Protein AF-A0A7K3PY73-F1 (afdb_monomer)

pLDDT: mean 91.97, std 6.83, range [54.25, 97.62]

Nearest PDB structures (foldseek):
  7lo7-assembly1_H  TM=3.923E-01  e=4.251E+00  Homo sapiens
  6yef-assembly1_h  TM=3.295E-01  e=6.385E+00  Staphylococcus aureus subsp. aureus NCTC 8325

Sequence (77 aa):
PWLPPGFDVVPQCAGGLDERLADAFAGCAGPALLIGMDTPQVTPDLLDVDFRDCDAYFGPAEDGGFWALGLARPEPA

Mean predicted aligned error: 3.66 Å

Solvent-accessible surface area (backbone atoms only — not comparable to full-atom values): 5142 Å² total; per-residue (Å²): 125,96,68,66,88,96,65,86,89,76,84,76,64,83,78,56,69,68,54,32,50,50,53,57,34,61,73,48,93,50,64,44,75,48,71,47,85,90,56,89,83,71,48,74,79,78,66,73,76,72,58,89,89,40,65,65,47,78,36,77,36,96,88,74,56,62,44,31,45,29,28,45,64,39,67,82,132

Secondary structure (DSSP, 8-state):
--SPTT----PPPSS-HHHHHHHHHHT-SS-EEEE-S--TT--HHHH---TTS-SEEEEE-TTSSEEEEEESS----

Structure (mmCIF, N/CA/C/O backbone):
data_AF-A0A7K3PY73-F1
#
_entry.id   AF-A0A7K3PY73-F1
#
loop_
_atom_site.group_PDB
_atom_site.id
_atom_site.type_symbol
_atom_site.label_atom_id
_atom_site.label_alt_id
_atom_site.label_comp_id
_atom_site.label_asym_id
_atom_site.label_entity_id
_atom_site.label_seq_id
_atom_site.pdbx_PDB_ins_code
_atom_site.Cartn_x
_atom_site.Cart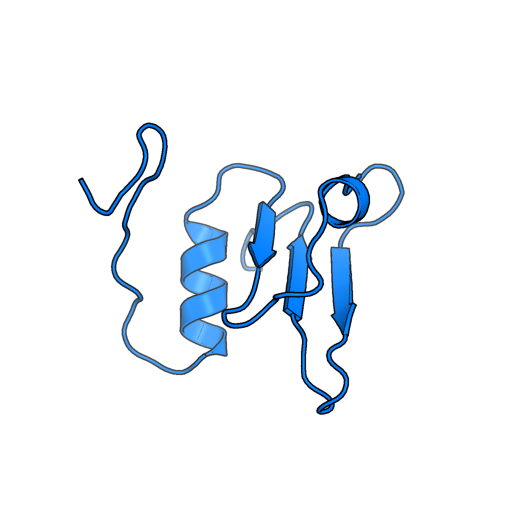n_y
_atom_site.Cartn_z
_atom_site.occupancy
_atom_site.B_iso_or_equiv
_atom_site.auth_seq_id
_atom_site.auth_comp_id
_atom_site.auth_asym_id
_atom_site.auth_atom_id
_atom_site.pdbx_PDB_model_num
ATOM 1 N N . PRO A 1 1 ? 0.818 19.433 -16.017 1.00 84.06 1 PRO A N 1
ATOM 2 C CA . PRO A 1 1 ? 0.887 19.373 -14.536 1.00 84.06 1 PRO A CA 1
ATOM 3 C C . PRO A 1 1 ? 1.464 18.008 -14.158 1.00 84.06 1 PRO A C 1
ATOM 5 O O . PRO A 1 1 ? 1.248 17.072 -14.920 1.00 84.06 1 PRO A O 1
ATOM 8 N N . TRP A 1 2 ? 2.233 17.897 -13.074 1.00 92.94 2 TRP A N 1
ATOM 9 C CA . TRP A 1 2 ? 2.872 16.625 -12.702 1.00 92.94 2 TRP A CA 1
ATOM 10 C C . TRP A 1 2 ? 1.869 15.597 -12.146 1.00 92.94 2 TRP A C 1
ATOM 12 O O . TRP A 1 2 ? 2.088 14.402 -12.290 1.00 92.94 2 TRP A O 1
ATOM 22 N N . LEU A 1 3 ? 0.760 16.070 -11.564 1.00 95.00 3 LEU A N 1
ATOM 23 C CA . LEU A 1 3 ? -0.323 15.250 -11.027 1.00 95.00 3 LEU A CA 1
ATOM 24 C C . LEU A 1 3 ? -1.466 15.127 -12.055 1.00 95.00 3 LEU A C 1
ATOM 26 O O . LEU A 1 3 ? -1.999 16.164 -12.478 1.00 95.00 3 LEU A O 1
ATOM 30 N N . PRO A 1 4 ? -1.848 13.906 -12.474 1.00 94.06 4 PRO A N 1
ATOM 31 C CA . PRO A 1 4 ? -3.036 13.685 -13.294 1.00 94.06 4 PRO A CA 1
ATOM 32 C C . PRO A 1 4 ? -4.329 14.062 -12.545 1.00 94.06 4 PRO A C 1
ATOM 34 O O . PRO A 1 4 ? -4.369 13.997 -11.317 1.00 94.06 4 PRO A O 1
ATOM 37 N N . PRO A 1 5 ? -5.408 14.446 -13.251 1.00 95.75 5 PRO A N 1
ATOM 38 C CA . PRO A 1 5 ? -6.702 14.672 -12.611 1.00 95.75 5 PRO A CA 1
ATOM 39 C C . PRO A 1 5 ? -7.248 13.378 -11.988 1.00 95.75 5 PRO A C 1
ATOM 41 O O . PRO A 1 5 ? -7.020 12.293 -12.518 1.00 95.75 5 PRO A O 1
ATOM 44 N N . GLY A 1 6 ? -8.006 13.508 -10.895 1.00 94.31 6 GLY A N 1
ATOM 45 C CA . GLY A 1 6 ? -8.621 12.369 -10.198 1.00 94.31 6 GLY A CA 1
ATOM 46 C C . GLY A 1 6 ? -7.730 11.692 -9.153 1.00 94.31 6 GLY A C 1
ATOM 47 O O . GLY A 1 6 ? -8.111 10.645 -8.644 1.00 94.31 6 GLY A O 1
ATOM 48 N N . PHE A 1 7 ? -6.576 12.280 -8.830 1.00 93.75 7 PHE A N 1
ATOM 49 C CA . PHE A 1 7 ? -5.695 11.819 -7.759 1.00 93.75 7 PHE A CA 1
ATOM 50 C C . PHE A 1 7 ? -5.634 12.838 -6.625 1.00 93.75 7 PHE A C 1
ATOM 52 O O . PHE A 1 7 ? -5.432 14.030 -6.870 1.00 93.75 7 PHE A O 1
ATOM 59 N N . ASP A 1 8 ? -5.725 12.338 -5.396 1.00 93.62 8 ASP A N 1
ATOM 60 C CA . ASP A 1 8 ? -5.464 13.104 -4.183 1.00 93.62 8 ASP A CA 1
ATOM 61 C C . ASP A 1 8 ? -4.013 12.899 -3.733 1.00 93.62 8 ASP A C 1
ATOM 63 O O . ASP A 1 8 ? -3.485 11.786 -3.750 1.00 93.62 8 ASP A O 1
ATOM 67 N N . VAL A 1 9 ? -3.355 13.985 -3.324 1.00 94.56 9 VAL A N 1
ATOM 68 C CA . VAL A 1 9 ? -2.017 13.935 -2.722 1.00 94.56 9 VAL A CA 1
ATOM 69 C C . VAL A 1 9 ? -2.159 14.219 -1.239 1.00 94.56 9 VAL A C 1
ATOM 71 O O . VAL A 1 9 ? -2.504 15.334 -0.845 1.00 94.56 9 VAL A O 1
ATOM 74 N N . VAL A 1 10 ? -1.867 13.210 -0.424 1.00 94.19 10 VAL A N 1
ATOM 75 C CA . VAL A 1 10 ? -1.984 13.270 1.035 1.00 94.19 10 VAL A CA 1
ATOM 76 C C . VAL A 1 10 ? -0.586 13.140 1.650 1.00 94.19 10 VAL A C 1
ATOM 78 O O . VAL A 1 10 ? 0.185 12.275 1.224 1.00 94.19 10 VAL A O 1
ATOM 81 N N . PRO A 1 11 ? -0.202 13.999 2.612 1.00 96.19 11 PRO A N 1
ATOM 82 C CA . PRO A 1 11 ? 1.058 13.835 3.327 1.00 96.19 11 PRO A CA 1
ATOM 83 C C . PRO A 1 11 ? 1.025 12.567 4.189 1.00 96.19 11 PRO A C 1
ATOM 85 O O . PRO A 1 11 ? 0.027 12.295 4.847 1.00 96.19 11 PRO A O 1
ATOM 88 N N . GLN A 1 12 ? 2.130 11.822 4.226 1.00 96.25 12 GLN A N 1
ATOM 89 C CA . GLN A 1 12 ? 2.278 10.706 5.166 1.00 96.25 12 GLN A CA 1
ATOM 90 C C . GLN A 1 12 ? 2.370 11.230 6.603 1.00 96.25 12 GLN A C 1
ATOM 92 O O . GLN A 1 12 ? 2.998 12.268 6.849 1.00 96.25 12 GLN A O 1
ATOM 97 N N . CYS A 1 13 ? 1.799 10.488 7.552 1.00 97.12 13 CYS A N 1
ATOM 98 C CA . CYS A 1 13 ? 2.004 10.748 8.968 1.00 97.12 13 CYS A CA 1
ATOM 99 C C . CYS A 1 13 ? 3.488 10.587 9.366 1.00 9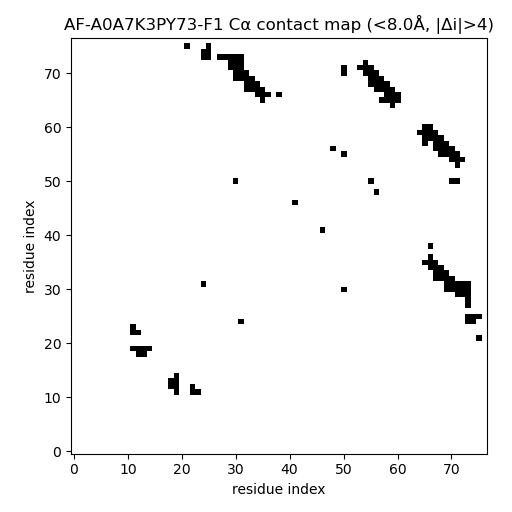7.12 13 CYS A C 1
ATOM 101 O O . CYS A 1 13 ? 4.318 10.017 8.645 1.00 97.12 13 CYS A O 1
ATOM 103 N N . ALA A 1 14 ? 3.846 11.138 10.526 1.00 97.56 14 ALA A N 1
ATOM 104 C CA . ALA A 1 14 ? 5.146 10.859 11.124 1.00 97.56 14 ALA A CA 1
ATOM 105 C C . ALA A 1 14 ? 5.205 9.393 11.578 1.00 97.56 14 ALA A C 1
ATOM 107 O O . ALA A 1 14 ? 4.171 8.811 11.884 1.00 97.56 14 ALA A O 1
ATOM 108 N N . GLY A 1 15 ? 6.415 8.835 11.672 1.00 97.38 15 GLY A N 1
ATOM 109 C CA . GLY A 1 15 ? 6.600 7.472 12.165 1.00 97.38 15 GLY A CA 1
ATOM 110 C C . GLY A 1 15 ? 7.264 6.517 11.182 1.00 97.38 15 GLY A C 1
ATOM 111 O O . GLY A 1 15 ? 7.828 6.944 10.159 1.00 97.38 15 GLY A O 1
ATOM 112 N N . GLY A 1 16 ? 7.218 5.238 11.549 1.00 97.62 16 GLY A N 1
ATOM 113 C CA . GLY A 1 16 ? 7.708 4.093 10.787 1.00 97.62 16 GLY A CA 1
ATOM 114 C C . GLY A 1 16 ? 6.870 3.789 9.546 1.00 97.62 16 GLY A C 1
ATOM 115 O O . GLY A 1 16 ? 5.869 4.444 9.263 1.00 97.62 16 GLY A O 1
ATOM 116 N N . LEU A 1 17 ? 7.309 2.805 8.758 1.00 93.62 17 LEU A N 1
ATOM 117 C CA . LEU A 1 17 ? 6.577 2.400 7.557 1.00 93.62 17 LEU A CA 1
ATOM 118 C C . LEU A 1 17 ? 5.211 1.809 7.923 1.00 93.62 17 LEU A C 1
ATOM 120 O O . LEU A 1 17 ? 4.212 2.200 7.341 1.00 93.62 17 LEU A O 1
ATOM 124 N N . ASP A 1 18 ? 5.164 0.916 8.903 1.00 93.94 18 ASP A N 1
ATOM 125 C CA . ASP A 1 18 ? 3.945 0.306 9.433 1.00 93.94 18 ASP A CA 1
ATOM 126 C C . ASP A 1 18 ? 2.902 1.344 9.869 1.00 93.94 18 ASP A C 1
ATOM 128 O O . ASP A 1 18 ? 1.748 1.256 9.455 1.00 93.94 18 ASP A O 1
ATOM 132 N N . GLU A 1 19 ? 3.321 2.368 10.614 1.00 96.56 19 GLU A N 1
ATOM 133 C CA . GLU A 1 19 ? 2.446 3.463 11.053 1.00 96.56 19 GLU A CA 1
ATOM 134 C C . GLU A 1 19 ? 1.882 4.250 9.861 1.00 96.56 19 GLU A C 1
ATOM 136 O O . GLU A 1 19 ? 0.690 4.551 9.815 1.00 96.56 19 GLU A O 1
ATOM 141 N N . ARG A 1 20 ? 2.711 4.521 8.847 1.00 96.62 20 ARG A N 1
ATOM 142 C CA . ARG A 1 20 ? 2.290 5.226 7.623 1.00 96.62 20 ARG A CA 1
ATOM 143 C C . ARG A 1 20 ? 1.352 4.402 6.752 1.00 96.62 20 ARG A C 1
ATOM 145 O O . ARG A 1 20 ? 0.446 4.962 6.143 1.00 96.62 20 ARG A O 1
ATOM 152 N N . LEU A 1 21 ? 1.569 3.090 6.666 1.00 94.75 21 LEU A N 1
ATOM 153 C CA . LEU A 1 21 ? 0.674 2.187 5.942 1.00 94.75 21 LEU A CA 1
ATOM 154 C C . LEU A 1 21 ? -0.679 2.106 6.653 1.00 94.75 21 LEU A C 1
ATOM 156 O O . LEU A 1 21 ? -1.711 2.215 5.997 1.00 94.75 21 LEU A O 1
ATOM 160 N N . ALA A 1 22 ? -0.677 1.964 7.982 1.00 94.56 22 ALA A N 1
ATOM 161 C CA . ALA A 1 22 ? -1.896 1.939 8.784 1.00 94.56 22 ALA A CA 1
ATOM 162 C C . ALA A 1 22 ? -2.704 3.239 8.637 1.00 94.56 22 ALA A C 1
ATOM 164 O O . ALA A 1 22 ? -3.910 3.181 8.413 1.00 94.56 22 ALA A O 1
ATOM 165 N N . ASP A 1 23 ? -2.042 4.397 8.691 1.00 95.69 23 ASP A N 1
ATOM 166 C CA . ASP A 1 23 ? -2.669 5.708 8.480 1.00 95.69 23 ASP A CA 1
ATOM 167 C C . ASP A 1 23 ? -3.274 5.845 7.070 1.00 95.69 23 ASP A C 1
ATOM 169 O O . ASP A 1 23 ? -4.420 6.268 6.919 1.00 95.69 23 ASP A O 1
ATOM 173 N N . ALA A 1 24 ? -2.556 5.398 6.033 1.00 94.69 24 ALA A N 1
ATOM 174 C CA . ALA A 1 24 ? -3.062 5.410 4.660 1.00 94.69 24 ALA A CA 1
ATOM 175 C C . ALA A 1 24 ? -4.315 4.531 4.484 1.00 94.69 24 ALA A C 1
ATOM 177 O O . ALA A 1 24 ? -5.283 4.947 3.843 1.00 94.69 24 ALA A O 1
ATOM 178 N N . PHE A 1 25 ? -4.320 3.332 5.076 1.00 95.50 25 PHE A N 1
ATOM 179 C CA . PHE A 1 25 ? -5.478 2.436 5.065 1.00 95.50 25 PHE A CA 1
ATOM 180 C C . PHE A 1 25 ? -6.666 3.015 5.840 1.00 95.50 25 PHE A C 1
ATOM 182 O O . PHE A 1 25 ? -7.787 2.977 5.336 1.00 95.50 25 PHE A O 1
ATOM 189 N N . ALA A 1 26 ? -6.425 3.630 7.001 1.00 93.75 26 ALA A N 1
ATOM 190 C CA . ALA A 1 26 ? -7.463 4.289 7.792 1.00 93.75 26 ALA A CA 1
ATOM 191 C C . ALA A 1 26 ? -8.139 5.462 7.051 1.00 93.75 26 ALA A C 1
ATOM 193 O O . ALA A 1 26 ? -9.279 5.812 7.355 1.00 93.75 26 ALA A O 1
ATOM 194 N N . GLY A 1 27 ? -7.463 6.057 6.062 1.00 92.50 27 GLY A N 1
ATOM 195 C CA . GLY A 1 27 ? -8.023 7.090 5.187 1.00 92.50 27 GLY A CA 1
ATOM 196 C C . GLY A 1 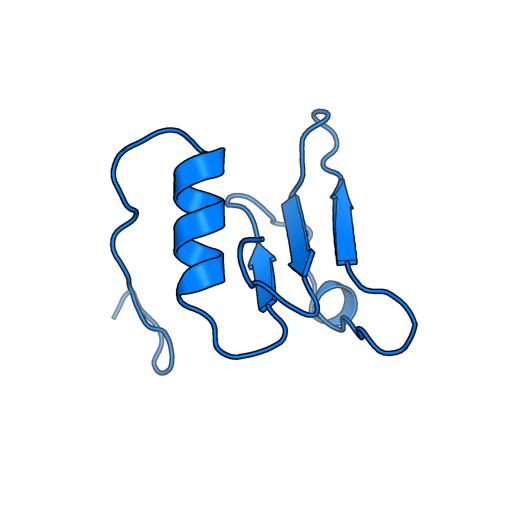27 ? -8.968 6.576 4.092 1.00 92.50 27 GLY A C 1
ATOM 197 O O . GLY A 1 27 ? -9.587 7.387 3.402 1.00 92.50 27 GLY A O 1
ATOM 198 N N . CYS A 1 28 ? -9.092 5.258 3.904 1.00 92.38 28 CYS A N 1
ATOM 199 C CA . CYS A 1 28 ? -9.870 4.652 2.824 1.00 92.38 28 CYS A CA 1
ATOM 200 C C . CYS A 1 28 ? -11.239 4.147 3.312 1.00 92.38 28 CYS A C 1
ATOM 202 O O . CYS A 1 28 ? -11.341 3.429 4.303 1.00 92.38 28 CYS A O 1
ATOM 204 N N . ALA A 1 29 ? -12.306 4.463 2.572 1.00 89.00 29 ALA A N 1
ATOM 205 C CA . ALA A 1 29 ? -13.645 3.933 2.829 1.00 89.00 29 ALA A CA 1
ATOM 206 C C . ALA A 1 29 ? -13.920 2.714 1.928 1.00 89.00 29 ALA A C 1
ATOM 208 O O . ALA A 1 29 ? -14.325 2.870 0.777 1.00 89.00 29 ALA A O 1
ATOM 209 N N . GLY A 1 30 ? -13.714 1.504 2.458 1.00 91.31 30 GLY A N 1
ATOM 210 C CA . GLY A 1 30 ? -13.934 0.235 1.746 1.00 91.31 30 GLY A CA 1
ATOM 211 C C . GLY A 1 30 ? -12.638 -0.479 1.340 1.00 91.31 30 GLY A C 1
ATOM 212 O O . GLY A 1 30 ? -11.570 -0.092 1.809 1.00 91.31 30 GLY A O 1
ATOM 213 N N . PRO A 1 31 ? -12.717 -1.533 0.502 1.00 94.81 31 PRO A N 1
ATOM 214 C CA . PRO A 1 31 ? -11.546 -2.297 0.091 1.00 94.81 31 PRO A CA 1
ATOM 215 C C . PRO A 1 31 ? -10.469 -1.410 -0.531 1.00 94.81 31 PRO A C 1
ATOM 217 O O . PRO A 1 31 ? -10.763 -0.564 -1.376 1.00 94.81 31 PRO A O 1
ATOM 220 N N . ALA A 1 32 ? -9.221 -1.621 -0.127 1.00 95.50 32 ALA A N 1
ATOM 221 C CA . ALA A 1 32 ? -8.099 -0.785 -0.528 1.00 95.50 32 ALA A CA 1
ATOM 222 C C . ALA A 1 32 ? -6.912 -1.641 -0.969 1.00 95.50 32 ALA A C 1
ATOM 224 O O . ALA A 1 32 ? -6.612 -2.666 -0.356 1.00 95.50 32 ALA A O 1
ATOM 225 N N . LEU A 1 33 ? -6.220 -1.194 -2.018 1.00 95.88 33 LEU A N 1
ATOM 226 C CA . LEU A 1 33 ? -4.978 -1.782 -2.509 1.00 95.88 33 LEU A CA 1
ATOM 227 C C . LEU A 1 33 ? -3.875 -0.729 -2.441 1.00 95.88 33 LEU A C 1
ATOM 229 O O . LEU A 1 33 ? -3.929 0.288 -3.131 1.00 95.88 33 LEU A O 1
ATOM 233 N N . LEU A 1 34 ? -2.869 -0.987 -1.614 1.00 95.62 34 LEU A N 1
ATOM 234 C CA . LEU A 1 34 ? -1.659 -0.189 -1.543 1.00 95.62 34 LEU A CA 1
ATOM 235 C C . LEU A 1 34 ? -0.626 -0.739 -2.521 1.00 95.62 34 LEU A C 1
ATOM 237 O O . LEU A 1 34 ? -0.332 -1.933 -2.501 1.00 95.62 34 LEU A O 1
ATOM 241 N N . ILE A 1 35 ? -0.047 0.150 -3.326 1.00 95.25 35 ILE A N 1
ATOM 242 C CA . ILE A 1 35 ? 1.040 -0.150 -4.258 1.00 95.25 35 ILE A CA 1
ATOM 243 C C . ILE A 1 35 ? 2.301 0.575 -3.786 1.00 95.25 35 ILE A C 1
ATOM 245 O O . ILE A 1 35 ? 2.279 1.780 -3.529 1.00 95.25 35 ILE A O 1
ATOM 249 N N . GLY A 1 36 ? 3.396 -0.169 -3.656 1.00 91.44 36 GLY A N 1
ATOM 250 C CA . GLY A 1 36 ? 4.710 0.361 -3.316 1.00 91.44 36 GLY A CA 1
ATOM 251 C C . GLY A 1 36 ? 5.290 1.254 -4.415 1.00 91.44 36 GLY A C 1
ATOM 252 O O . GLY A 1 36 ? 4.870 1.224 -5.575 1.00 91.44 36 GLY A O 1
ATOM 253 N N . MET A 1 37 ? 6.291 2.049 -4.041 1.00 81.12 37 MET A N 1
ATOM 254 C CA . MET A 1 37 ? 7.119 2.780 -5.001 1.00 81.12 37 MET A CA 1
ATOM 255 C C . MET A 1 37 ? 8.044 1.791 -5.729 1.00 81.12 37 MET A C 1
ATOM 257 O O . MET A 1 37 ? 8.426 0.779 -5.152 1.00 81.12 37 MET A O 1
ATOM 261 N N .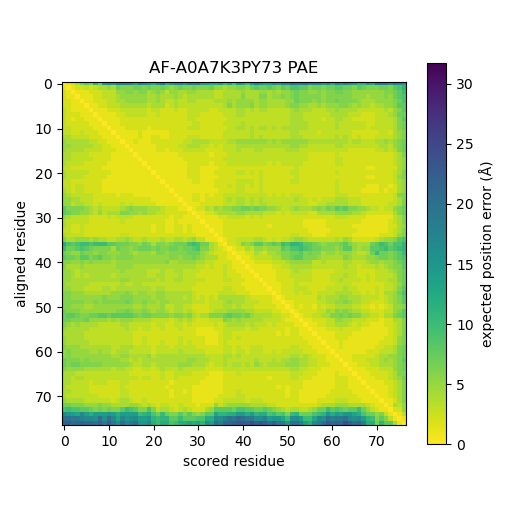 ASP A 1 38 ? 8.382 2.080 -6.987 1.00 83.94 38 ASP A N 1
ATOM 262 C CA . ASP A 1 38 ? 9.238 1.246 -7.847 1.00 83.94 38 ASP A CA 1
ATOM 263 C C . ASP A 1 38 ? 8.651 -0.125 -8.205 1.00 83.94 38 ASP A C 1
ATOM 265 O O . ASP A 1 38 ? 9.241 -1.180 -7.986 1.00 83.94 38 ASP A O 1
ATOM 269 N N . THR A 1 39 ? 7.482 -0.092 -8.843 1.00 85.25 39 THR A N 1
ATOM 270 C CA . THR A 1 39 ? 6.770 -1.286 -9.312 1.00 85.25 39 THR A CA 1
ATOM 271 C C . THR A 1 39 ? 6.655 -1.334 -10.845 1.00 85.25 39 THR A C 1
ATOM 273 O O . THR A 1 39 ? 5.550 -1.395 -11.386 1.00 85.25 39 THR A O 1
ATOM 276 N N . PRO A 1 40 ? 7.781 -1.301 -11.598 1.00 86.81 40 PRO A N 1
ATOM 277 C CA . PRO A 1 40 ? 7.765 -1.257 -13.066 1.00 86.81 40 PRO A CA 1
ATOM 278 C C . PRO A 1 40 ? 7.091 -2.477 -13.716 1.00 86.81 40 PRO A C 1
ATOM 280 O O . PRO A 1 40 ? 6.702 -2.413 -14.879 1.00 86.81 40 PRO A O 1
ATOM 283 N N . GLN A 1 41 ? 6.952 -3.577 -12.976 1.00 88.31 41 GLN A N 1
ATOM 284 C CA . GLN A 1 41 ? 6.253 -4.796 -13.377 1.00 88.31 41 GLN A CA 1
ATOM 285 C C . GLN A 1 41 ? 4.721 -4.691 -13.327 1.00 88.31 41 GLN A C 1
ATOM 287 O O . GLN A 1 41 ? 4.048 -5.607 -13.797 1.00 88.31 41 GLN A O 1
ATOM 292 N N . VAL A 1 42 ? 4.156 -3.637 -12.724 1.00 92.31 42 VAL A N 1
ATOM 293 C CA . VAL A 1 42 ? 2.702 -3.505 -12.561 1.00 92.31 42 VAL A CA 1
ATOM 294 C C . VAL A 1 42 ? 2.020 -3.415 -13.920 1.00 92.31 42 VAL A C 1
ATOM 296 O O . VAL A 1 42 ? 2.390 -2.626 -14.788 1.00 92.31 42 VAL A O 1
ATOM 299 N N . THR A 1 43 ? 0.977 -4.221 -14.078 1.00 93.62 43 THR A N 1
ATOM 300 C CA . THR A 1 43 ? 0.085 -4.220 -15.237 1.00 93.62 43 THR A CA 1
ATOM 301 C C . THR A 1 43 ? -1.359 -4.098 -14.752 1.00 93.62 43 THR A C 1
ATOM 303 O O . THR A 1 43 ? -1.624 -4.416 -13.591 1.00 93.62 43 THR A O 1
ATOM 306 N N . PRO A 1 44 ? -2.308 -3.667 -15.603 1.00 94.00 44 PRO A N 1
ATOM 307 C CA . PRO A 1 44 ? -3.721 -3.625 -15.232 1.00 94.00 44 PRO A CA 1
ATOM 308 C C . PRO A 1 44 ? -4.255 -4.963 -14.704 1.00 94.00 44 PRO A C 1
ATOM 310 O O . PRO A 1 44 ? -4.974 -4.966 -13.714 1.00 94.00 44 PRO A O 1
ATOM 313 N N . ASP A 1 45 ? -3.835 -6.086 -15.294 1.00 93.81 45 ASP A N 1
ATOM 314 C CA . ASP A 1 45 ? -4.263 -7.430 -14.878 1.00 93.81 45 ASP A CA 1
ATOM 315 C C . ASP A 1 45 ? -3.832 -7.760 -13.439 1.00 93.81 45 ASP A C 1
ATOM 317 O O . ASP A 1 45 ? -4.533 -8.465 -12.722 1.00 93.81 45 ASP A O 1
ATOM 321 N N . LEU A 1 46 ? -2.696 -7.220 -12.983 1.00 92.19 46 LEU A N 1
ATOM 322 C CA . LEU A 1 46 ? -2.240 -7.376 -11.598 1.00 92.19 46 LEU A CA 1
ATOM 323 C C . LEU A 1 46 ? -3.022 -6.506 -10.601 1.00 92.19 46 LEU A C 1
ATOM 325 O O . LEU A 1 46 ? -2.917 -6.727 -9.397 1.00 92.19 46 LEU A O 1
ATOM 329 N N . LEU A 1 47 ? -3.764 -5.508 -11.085 1.00 92.31 47 LEU A N 1
ATOM 330 C CA . LEU A 1 47 ? -4.582 -4.612 -10.266 1.00 92.31 47 LEU A CA 1
ATOM 331 C C . LEU A 1 47 ? -6.051 -5.054 -10.192 1.00 92.31 47 LEU A C 1
ATOM 333 O O . LEU A 1 47 ? -6.809 -4.464 -9.423 1.00 92.31 47 LEU A O 1
ATOM 337 N N . ASP A 1 48 ? -6.451 -6.082 -10.948 1.00 91.88 48 ASP A N 1
ATOM 338 C CA . ASP A 1 48 ? -7.803 -6.657 -10.941 1.00 91.88 48 ASP A CA 1
ATOM 339 C C . ASP A 1 48 ? -8.014 -7.564 -9.713 1.00 91.88 48 ASP A C 1
ATOM 341 O O . ASP A 1 48 ? -8.169 -8.783 -9.803 1.00 91.88 48 ASP A O 1
ATOM 345 N N . VAL A 1 49 ? -7.914 -6.963 -8.524 1.00 90.81 49 VAL A N 1
ATOM 346 C CA . VAL A 1 49 ? -8.072 -7.646 -7.235 1.00 90.81 49 VAL A CA 1
ATOM 347 C C . VAL A 1 49 ? -9.543 -7.755 -6.842 1.00 90.81 49 VAL A C 1
ATOM 349 O O . VAL A 1 49 ? -10.314 -6.805 -6.977 1.00 90.81 49 VAL A O 1
ATOM 352 N N . ASP A 1 50 ? -9.922 -8.905 -6.285 1.00 92.94 50 ASP A N 1
ATOM 353 C CA . ASP A 1 50 ? -11.302 -9.215 -5.927 1.00 92.94 50 ASP A CA 1
ATOM 354 C C . ASP A 1 50 ? -11.404 -9.913 -4.567 1.00 92.94 50 ASP A C 1
ATOM 356 O O . ASP A 1 50 ? -11.117 -11.095 -4.396 1.00 92.94 50 ASP A O 1
ATOM 360 N N . PHE A 1 51 ? -11.894 -9.170 -3.584 1.00 93.62 51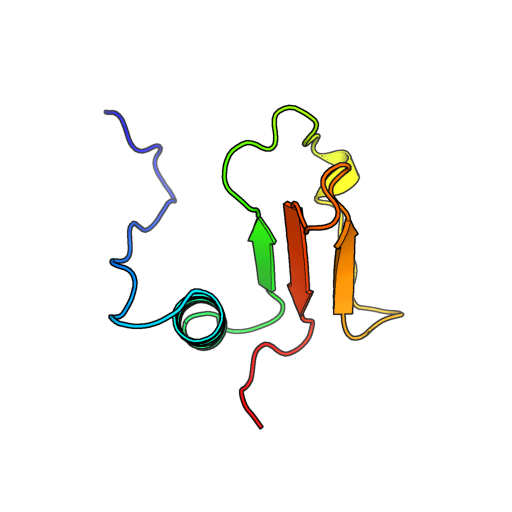 PHE A N 1
ATOM 361 C CA . PHE A 1 51 ? -12.001 -9.626 -2.202 1.00 93.62 51 PHE A CA 1
ATOM 362 C C . PHE A 1 51 ? -13.189 -10.572 -1.933 1.00 93.62 51 PHE A C 1
ATOM 364 O O . PHE A 1 51 ? -13.531 -10.807 -0.776 1.00 93.62 51 PHE A O 1
ATOM 371 N N . ARG A 1 52 ? -13.861 -11.116 -2.962 1.00 92.38 52 ARG A N 1
ATOM 372 C CA . ARG A 1 52 ? -14.970 -12.074 -2.774 1.00 92.38 52 ARG A CA 1
ATOM 373 C C . ARG A 1 52 ? -14.559 -13.322 -1.992 1.00 92.38 52 ARG A C 1
ATOM 375 O O . ARG A 1 52 ? -15.331 -13.781 -1.153 1.00 92.38 52 ARG A O 1
ATOM 382 N N . ASP A 1 53 ? -13.367 -13.845 -2.267 1.00 92.88 53 ASP A N 1
ATOM 383 C CA . ASP A 1 53 ? -12.896 -15.13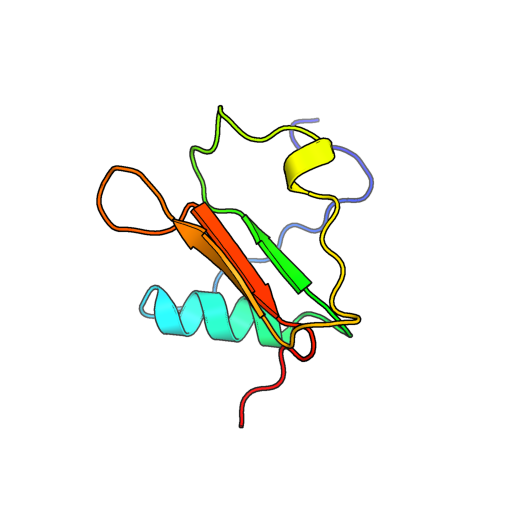0 -1.733 1.00 92.88 53 ASP A CA 1
ATOM 384 C C . ASP A 1 53 ? -11.723 -14.986 -0.741 1.00 92.88 53 ASP A C 1
ATOM 386 O O . ASP A 1 53 ? -11.231 -15.985 -0.211 1.00 92.88 53 ASP A O 1
ATOM 390 N N . CYS A 1 54 ? -11.264 -13.759 -0.465 1.00 93.31 54 CYS A N 1
ATOM 391 C CA . CYS A 1 54 ? -10.201 -13.490 0.503 1.00 93.31 54 CYS A CA 1
ATOM 392 C C . CYS A 1 54 ? -10.346 -12.120 1.184 1.00 93.31 54 CYS A C 1
ATOM 394 O O . CYS A 1 54 ? -10.831 -11.154 0.602 1.00 93.31 54 CYS A O 1
ATOM 396 N N . ASP A 1 55 ? -9.857 -12.019 2.423 1.00 93.94 55 ASP A N 1
ATOM 397 C CA . ASP A 1 55 ? -9.832 -10.750 3.162 1.00 93.94 55 ASP A CA 1
ATOM 398 C C . ASP A 1 55 ? -8.611 -9.878 2.818 1.00 93.94 55 ASP A C 1
ATOM 400 O O . ASP A 1 55 ? -8.603 -8.681 3.117 1.00 93.94 55 ASP A O 1
ATOM 404 N N . ALA A 1 56 ? -7.573 -10.460 2.207 1.00 95.38 56 ALA A N 1
ATOM 405 C CA . ALA A 1 56 ? -6.331 -9.759 1.911 1.00 95.38 56 ALA A CA 1
ATOM 406 C C . ALA A 1 56 ? -5.593 -10.307 0.680 1.00 95.38 56 ALA A C 1
ATOM 408 O O . ALA A 1 56 ? -5.636 -11.502 0.384 1.00 95.38 56 ALA A O 1
ATOM 409 N N . TYR A 1 57 ? -4.847 -9.417 0.026 1.00 95.88 57 TYR A N 1
ATOM 410 C CA . TYR A 1 57 ? -3.897 -9.718 -1.044 1.00 95.88 57 TYR A CA 1
ATOM 411 C C . TYR A 1 57 ? -2.487 -9.306 -0.637 1.00 95.88 57 TYR A C 1
ATOM 413 O O . TYR A 1 57 ? -2.292 -8.266 -0.011 1.00 95.88 57 TYR A O 1
ATOM 421 N N . PHE A 1 58 ? -1.495 -10.091 -1.052 1.00 94.44 58 PHE A N 1
ATOM 422 C CA . PHE A 1 58 ? -0.085 -9.794 -0.823 1.00 94.44 58 PHE A CA 1
ATOM 423 C C . PHE A 1 58 ? 0.702 -9.976 -2.119 1.00 94.44 58 PHE A C 1
ATOM 425 O O . PHE A 1 58 ? 0.705 -11.061 -2.700 1.00 94.44 58 PHE A O 1
ATOM 432 N N . GLY A 1 59 ? 1.359 -8.910 -2.571 1.00 93.75 59 GLY A N 1
ATOM 433 C CA . GLY A 1 59 ? 2.247 -8.913 -3.728 1.00 93.75 59 GLY A CA 1
ATOM 434 C C . GLY A 1 59 ? 3.703 -8.967 -3.270 1.00 93.75 59 GLY A C 1
ATOM 435 O O . GLY A 1 59 ? 4.245 -7.913 -2.941 1.00 93.75 59 GLY A O 1
ATOM 436 N N . PRO A 1 60 ? 4.351 -10.145 -3.227 1.00 93.31 60 PRO A N 1
ATOM 437 C CA . PRO A 1 60 ? 5.736 -10.265 -2.778 1.00 93.31 60 PRO A CA 1
ATOM 438 C C . PRO A 1 60 ? 6.703 -9.631 -3.782 1.00 93.31 60 PRO A C 1
ATOM 440 O O . PRO A 1 60 ? 6.520 -9.761 -4.994 1.00 93.31 60 PRO A O 1
ATOM 443 N N . ALA A 1 61 ? 7.742 -8.970 -3.276 1.00 90.88 61 ALA A N 1
ATOM 444 C CA . ALA A 1 61 ? 8.856 -8.465 -4.071 1.00 90.88 61 ALA A CA 1
ATOM 445 C C . ALA A 1 61 ? 10.045 -9.444 -4.034 1.00 90.88 61 ALA A C 1
ATOM 447 O O . ALA A 1 61 ? 10.191 -10.235 -3.101 1.00 90.88 61 ALA A O 1
ATOM 448 N N . GLU A 1 62 ? 10.907 -9.402 -5.055 1.00 88.88 62 GLU A N 1
ATOM 449 C CA . GLU A 1 62 ? 12.063 -10.310 -5.170 1.00 88.88 62 GLU A CA 1
ATOM 450 C C . GLU A 1 62 ? 13.131 -10.081 -4.087 1.00 88.88 62 GLU A C 1
ATOM 452 O O . GLU A 1 62 ? 13.901 -10.986 -3.770 1.00 88.88 62 GLU A O 1
ATOM 457 N N . ASP A 1 63 ? 13.161 -8.889 -3.490 1.00 90.12 63 ASP A N 1
ATOM 458 C CA . ASP A 1 63 ? 14.078 -8.509 -2.411 1.00 90.12 63 ASP A CA 1
ATOM 459 C C . ASP A 1 63 ? 13.642 -9.013 -1.020 1.00 90.12 63 ASP A C 1
ATOM 461 O O . ASP A 1 63 ? 14.325 -8.766 -0.025 1.00 90.12 63 ASP A O 1
ATOM 465 N N . GLY A 1 64 ? 12.524 -9.743 -0.948 1.00 91.00 64 GLY A N 1
ATOM 466 C CA . GLY A 1 64 ? 11.938 -10.252 0.291 1.00 91.00 64 GLY A CA 1
ATOM 467 C C . GLY A 1 64 ? 10.936 -9.303 0.952 1.00 91.00 64 GLY A C 1
ATOM 468 O O . GLY A 1 64 ? 10.375 -9.654 1.990 1.00 91.00 64 GLY A O 1
ATOM 469 N N . GLY A 1 65 ? 10.696 -8.126 0.367 1.00 92.06 65 GLY A N 1
ATOM 470 C CA . GLY A 1 65 ? 9.634 -7.209 0.758 1.00 92.06 65 GLY A CA 1
ATOM 471 C C . GLY A 1 65 ? 8.306 -7.493 0.050 1.00 92.06 65 GLY A C 1
ATOM 472 O O . GLY A 1 65 ? 7.995 -8.616 -0.357 1.00 92.06 65 GLY A O 1
ATOM 473 N N . PHE A 1 66 ? 7.508 -6.439 -0.116 1.00 93.12 66 PHE A N 1
ATOM 474 C CA . PHE A 1 66 ? 6.259 -6.476 -0.867 1.00 93.12 66 PHE A CA 1
ATOM 475 C C . PHE A 1 66 ? 6.115 -5.233 -1.736 1.00 93.12 66 PHE A C 1
ATOM 477 O O . PHE A 1 66 ? 6.533 -4.139 -1.361 1.00 93.12 66 PHE A O 1
ATOM 484 N N . TRP A 1 67 ? 5.488 -5.409 -2.893 1.00 94.25 67 TRP A N 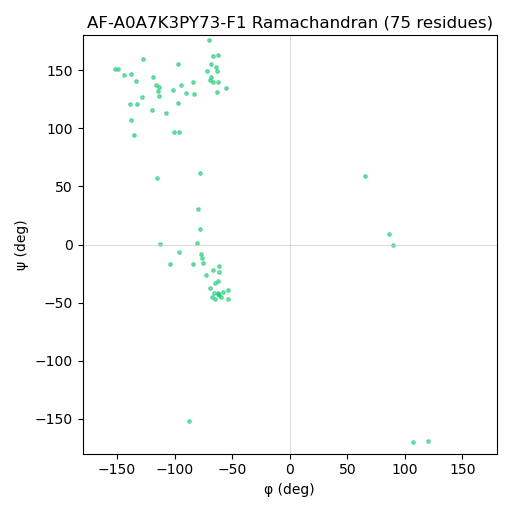1
ATOM 485 C CA . TRP A 1 67 ? 5.129 -4.328 -3.801 1.00 94.25 67 TRP A CA 1
ATOM 486 C C . TRP A 1 67 ? 3.636 -3.993 -3.750 1.00 94.25 67 TRP A C 1
ATOM 488 O O . TRP A 1 67 ? 3.248 -2.915 -4.194 1.00 94.25 67 TRP A O 1
ATOM 498 N N . ALA A 1 68 ? 2.803 -4.883 -3.199 1.00 96.06 68 ALA A N 1
ATOM 499 C CA . ALA A 1 68 ? 1.387 -4.621 -2.980 1.00 96.06 68 ALA A CA 1
ATOM 500 C C . ALA A 1 68 ? 0.859 -5.252 -1.689 1.00 96.06 68 ALA A C 1
ATOM 502 O O . ALA A 1 68 ? 1.260 -6.354 -1.308 1.00 96.06 68 ALA A O 1
ATOM 503 N N . LEU A 1 69 ? -0.085 -4.563 -1.053 1.00 95.81 69 LEU A N 1
ATOM 504 C CA . LEU A 1 69 ? -0.870 -5.065 0.070 1.00 95.81 69 LEU A CA 1
ATOM 505 C C . LEU A 1 69 ? -2.319 -4.615 -0.120 1.00 95.81 69 LEU A C 1
ATOM 507 O O . LEU A 1 69 ? -2.584 -3.420 -0.221 1.00 95.81 69 LEU A O 1
ATOM 511 N N . GLY A 1 70 ? -3.250 -5.560 -0.194 1.00 95.94 70 GLY A N 1
ATOM 512 C CA . GLY A 1 70 ? -4.677 -5.285 -0.343 1.00 95.94 70 GLY A CA 1
ATOM 513 C C . GLY A 1 70 ? -5.457 -5.761 0.870 1.00 95.94 70 GLY A C 1
ATOM 514 O O . GLY A 1 70 ? -5.209 -6.868 1.340 1.00 95.94 70 GLY A O 1
ATOM 515 N N . LEU A 1 71 ? -6.406 -4.959 1.350 1.00 95.69 71 LEU A N 1
ATOM 516 C CA . LEU A 1 71 ? -7.280 -5.289 2.475 1.00 95.69 71 LEU A CA 1
ATOM 517 C C . LEU A 1 71 ? -8.742 -5.067 2.083 1.00 95.69 71 LEU A C 1
ATOM 519 O O . LEU A 1 71 ? -9.11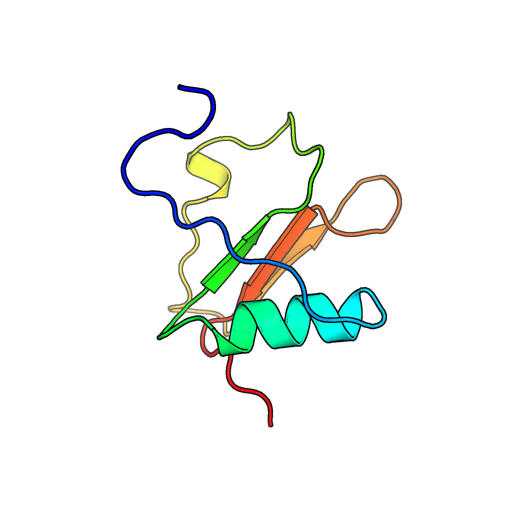5 -3.972 1.666 1.00 95.69 71 LEU A O 1
ATOM 523 N N . ALA A 1 72 ? -9.579 -6.089 2.274 1.00 94.94 72 ALA A N 1
ATOM 524 C CA . ALA A 1 72 ? -11.022 -5.998 2.045 1.00 94.94 72 ALA A CA 1
ATOM 525 C C . ALA A 1 72 ? -11.690 -5.011 3.014 1.00 94.94 72 ALA A C 1
ATOM 527 O O . ALA A 1 72 ? -12.679 -4.356 2.688 1.00 94.94 72 ALA A O 1
ATOM 528 N N . ARG A 1 73 ? -11.142 -4.936 4.230 1.00 92.50 73 ARG A N 1
ATOM 529 C CA . ARG A 1 73 ? -11.590 -4.086 5.333 1.00 92.50 73 ARG A CA 1
ATOM 530 C C . ARG A 1 73 ? -10.356 -3.434 5.966 1.00 92.50 73 ARG A C 1
ATOM 532 O O . ARG A 1 73 ? -9.721 -4.071 6.803 1.00 92.50 73 ARG A O 1
ATOM 539 N N . PRO A 1 74 ? -9.981 -2.211 5.556 1.00 84.44 74 PRO A N 1
ATOM 540 C CA . PRO A 1 74 ? -8.788 -1.516 6.050 1.00 84.44 74 PRO A CA 1
ATOM 541 C C . PRO A 1 74 ? -9.000 -0.853 7.424 1.00 84.44 74 PRO A C 1
ATOM 543 O O . PRO A 1 74 ? -8.413 0.184 7.722 1.00 84.44 74 PRO A O 1
ATOM 546 N N . GLU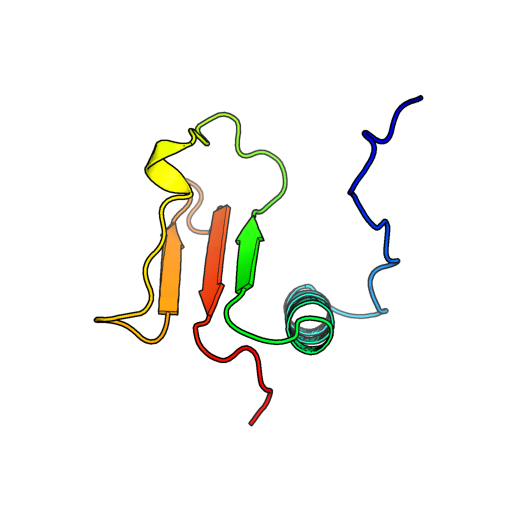 A 1 75 ? -9.857 -1.434 8.263 1.00 75.25 75 GLU A N 1
ATOM 547 C CA . GLU A 1 75 ? -10.126 -0.915 9.600 1.00 75.25 75 GLU A CA 1
ATOM 548 C C . GLU A 1 75 ? -9.041 -1.412 10.568 1.00 75.25 75 GLU A C 1
ATOM 550 O O . GLU A 1 75 ? -8.771 -2.618 10.613 1.00 75.25 75 GLU A O 1
ATOM 555 N N . PRO A 1 76 ? -8.408 -0.526 11.354 1.00 60.78 76 PRO A N 1
ATOM 556 C CA . PRO A 1 76 ? -7.605 -0.970 12.483 1.00 60.78 76 PRO A CA 1
ATOM 557 C C . PRO A 1 76 ? -8.506 -1.695 13.496 1.00 60.78 76 PRO A C 1
ATOM 559 O O . PRO A 1 76 ? -9.644 -1.281 13.727 1.00 60.78 76 PRO A O 1
ATOM 562 N N . ALA A 1 77 ? -7.997 -2.791 14.067 1.00 54.25 77 ALA A N 1
ATOM 563 C CA . ALA A 1 77 ? -8.663 -3.522 15.148 1.00 54.25 77 ALA A CA 1
ATOM 564 C C . ALA A 1 77 ? -8.791 -2.683 16.429 1.00 54.25 77 ALA A C 1
ATOM 566 O O . ALA A 1 77 ? -7.880 -1.863 16.696 1.00 54.25 77 ALA A O 1
#

Foldseek 3Di:
DVDDPPDDDDDFDDDDPVNRVLVVLQPDDFKDKDFDPPCPVDDVVNVPDDCPPHQKDFAADPVRRTGMIIGRRSDDD

Radius of gyration: 13.35 Å; Cα contacts (8 Å, |Δi|>4): 78; chains: 1; bounding box: 29×34×30 Å

Organism: NCBI:txid285562

InterPro domains:
  IPR018641 Transferase 1, rSAM/selenodomain-associated [PF09837] (2-76)
  IPR018641 Transferase 1, rSAM/selenodomain-associated [PTHR36529] (4-76)
  IPR029044 Nucleotide-diphospho-sugar transferases [G3DSA:3.90.550.10] (1-77)
  IPR029044 Nucleotide-diphospho-sugar transferases [SSF53448] (6-75)